Protein AF-A0A4Y2EN17-F1 (afdb_monomer_lite)

Foldseek 3Di:
DDWPDPDDFDKDKDFDDDDDDDPDPVCPVVCDPVNVQPDDDDLDDHRIDIDDQQIKDFDCAADDVVVVRGGGFIWGFHDDDDVDTDTHTPDPCVCVVVVVPPPPPDDDPDD

pLDDT: mean 78.68, std 16.39, range [36.06, 94.12]

InterPro domains:
  IPR027417 P-loop containing nucleoside triphosphate hydrolase [SSF52540] (28-97)
  IPR049163 DNA helicase Pif1-like, 2B domain [PF21530] (34-80)

Sequence (111 aa):
MILCNHEIGREEVYDSIDCILSDDPHDHLSYTEEFLNSLTPTRMPPHKMRFKKGAVIMLLRNLMPSNGLCNGTRLIVTKLQCNVIEAEMIGKNWLKRNSFNSENTAHPIRQ

Organism: Araneus ventricosus (NCBI:txid182803)

Radius of gyration: 19.69 Å; chains: 1; bounding box: 40×48×58 Å

Secondary structure (DSSP, 8-state):
-EEE----S-EEEEE-------S-HHHHHHS-HHHHHH---TTS--SEEEEETT-EEE-SS-SBGGGTB-TT-EEEEEEEETTEEEEEE--HHHHHHHGGGSS--------

Structure (mmCIF, N/CA/C/O ba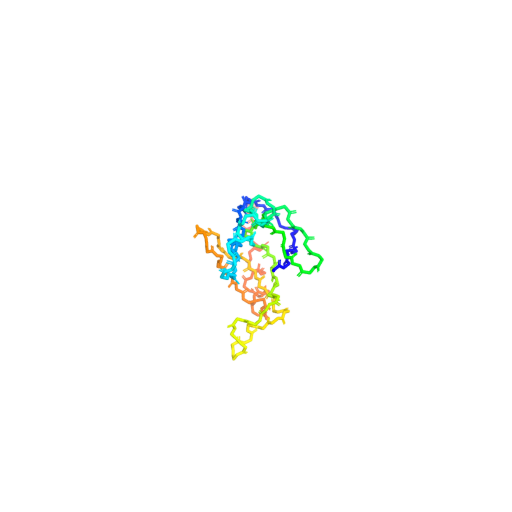ckbone):
data_AF-A0A4Y2EN17-F1
#
_entry.id   AF-A0A4Y2EN17-F1
#
loop_
_atom_site.group_PDB
_atom_site.id
_atom_site.type_symbol
_atom_site.label_atom_id
_atom_site.label_alt_id
_atom_site.label_comp_id
_atom_site.label_asym_id
_atom_site.label_entity_id
_atom_site.label_seq_id
_atom_site.pdbx_PDB_ins_code
_atom_site.Cartn_x
_atom_site.Cartn_y
_atom_site.Cartn_z
_atom_site.occupancy
_atom_site.B_iso_or_equiv
_atom_site.auth_seq_id
_atom_site.auth_comp_id
_atom_site.auth_asym_id
_atom_site.auth_atom_id
_atom_site.pdbx_PDB_model_num
ATOM 1 N N . MET A 1 1 ? -2.770 -1.472 -5.358 1.00 63.22 1 MET A N 1
ATOM 2 C CA . MET A 1 1 ? -3.492 -0.811 -4.267 1.00 63.22 1 MET A CA 1
ATOM 3 C C . MET A 1 1 ? -3.871 0.582 -4.747 1.00 63.22 1 MET A C 1
ATOM 5 O O . MET A 1 1 ? -2.993 1.262 -5.255 1.00 63.22 1 MET A O 1
ATOM 9 N N . ILE A 1 2 ? -5.148 0.969 -4.720 1.00 63.12 2 ILE A N 1
ATOM 10 C CA . ILE A 1 2 ? -5.580 2.333 -5.105 1.00 63.12 2 ILE A CA 1
ATOM 11 C C . ILE A 1 2 ? -5.718 3.162 -3.831 1.00 63.12 2 ILE A C 1
ATOM 13 O O . ILE A 1 2 ? -6.213 2.641 -2.832 1.00 63.12 2 ILE A O 1
ATOM 17 N N . LEU A 1 3 ? -5.271 4.418 -3.875 1.00 63.66 3 LEU A N 1
ATOM 18 C CA . LEU A 1 3 ? -5.295 5.355 -2.757 1.00 63.66 3 LEU A CA 1
ATOM 19 C C . LEU A 1 3 ? -6.417 6.382 -2.943 1.00 63.66 3 LEU A C 1
ATOM 21 O O . LEU A 1 3 ? -6.406 7.142 -3.910 1.00 63.66 3 LEU A O 1
ATOM 25 N N . CYS A 1 4 ? -7.353 6.446 -2.001 1.00 58.53 4 CYS A N 1
ATOM 26 C CA . CYS A 1 4 ? -8.303 7.552 -1.898 1.00 58.53 4 CYS A CA 1
ATOM 27 C C . CYS A 1 4 ? -7.753 8.555 -0.874 1.00 58.53 4 CYS A C 1
ATOM 29 O O . CYS A 1 4 ? -7.967 8.414 0.329 1.00 58.53 4 CYS A O 1
ATOM 31 N N . ASN A 1 5 ? -6.980 9.530 -1.354 1.00 58.38 5 ASN A N 1
ATOM 32 C CA . ASN A 1 5 ? -6.288 10.515 -0.521 1.00 58.38 5 ASN A CA 1
ATOM 33 C C . ASN A 1 5 ? -7.183 11.743 -0.282 1.00 58.38 5 ASN A C 1
ATOM 35 O O . ASN A 1 5 ? -7.224 12.644 -1.116 1.00 58.38 5 ASN A O 1
ATOM 39 N N . HIS A 1 6 ? -7.883 11.790 0.854 1.00 57.53 6 HIS A N 1
ATOM 40 C CA . HIS A 1 6 ? -8.557 13.010 1.326 1.00 57.53 6 HIS A CA 1
ATOM 41 C C . HIS A 1 6 ? -8.047 13.504 2.696 1.00 57.53 6 HIS A C 1
ATOM 43 O O . HIS A 1 6 ? -8.487 14.540 3.175 1.00 57.53 6 HIS A O 1
ATOM 49 N N . GLU A 1 7 ? -7.073 12.824 3.312 1.00 61.38 7 GLU A N 1
ATOM 50 C CA . GLU A 1 7 ? -6.664 13.119 4.694 1.00 61.38 7 GLU A CA 1
ATOM 51 C C . GLU A 1 7 ? -5.399 14.002 4.802 1.00 61.38 7 GLU A C 1
ATOM 53 O O . GLU A 1 7 ? -4.455 13.911 4.002 1.00 61.38 7 GLU A O 1
ATOM 58 N N . ILE A 1 8 ? -5.376 14.854 5.835 1.00 58.62 8 ILE A N 1
ATOM 59 C CA . ILE A 1 8 ? -4.278 15.769 6.192 1.00 58.62 8 ILE A CA 1
ATOM 60 C C . ILE A 1 8 ? -3.239 15.001 7.029 1.00 58.62 8 ILE A C 1
ATOM 62 O O . 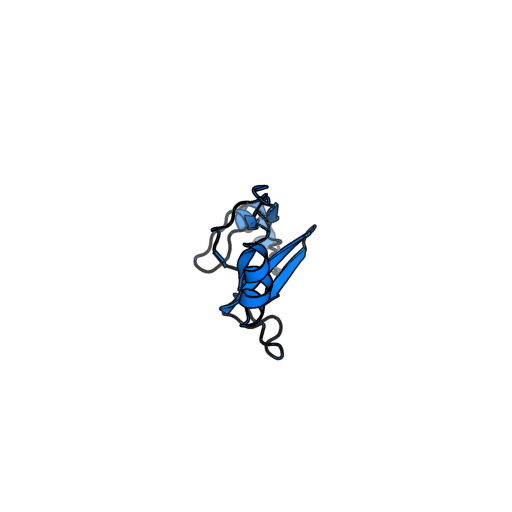ILE A 1 8 ? -3.571 14.430 8.063 1.00 58.62 8 ILE A O 1
ATOM 66 N N . GLY A 1 9 ? -1.968 14.983 6.611 1.00 68.69 9 GLY A N 1
ATOM 67 C CA . GLY A 1 9 ? -0.902 14.301 7.356 1.00 68.69 9 GLY A CA 1
ATOM 68 C C . GLY A 1 9 ? 0.413 14.150 6.590 1.00 68.69 9 GLY A C 1
ATOM 69 O O . GLY A 1 9 ? 0.460 14.367 5.374 1.00 68.69 9 GLY A O 1
ATOM 70 N N . ARG A 1 10 ? 1.474 13.772 7.324 1.00 82.00 10 ARG A N 1
ATOM 71 C CA . ARG A 1 10 ? 2.795 13.443 6.766 1.00 82.00 10 ARG A CA 1
ATOM 72 C C . ARG A 1 10 ? 2.674 12.234 5.847 1.00 82.00 10 ARG A C 1
ATOM 74 O O . ARG A 1 10 ? 2.001 11.255 6.168 1.00 82.00 10 ARG A O 1
ATOM 81 N N . GLU A 1 11 ? 3.316 12.352 4.701 1.00 87.56 11 GLU A N 1
ATOM 82 C CA . GLU A 1 11 ? 3.310 11.341 3.666 1.00 87.56 11 GLU A CA 1
ATOM 83 C C . GLU A 1 11 ? 4.628 10.578 3.669 1.00 87.56 11 GLU A C 1
ATOM 85 O O . GLU A 1 11 ? 5.686 11.178 3.847 1.00 87.56 11 GLU A O 1
ATOM 90 N N . GLU A 1 12 ? 4.545 9.271 3.458 1.00 90.62 12 GLU A N 1
ATOM 91 C CA . GLU A 1 12 ? 5.700 8.398 3.283 1.00 90.62 12 GLU A CA 1
ATOM 92 C C . GLU A 1 12 ? 5.639 7.766 1.891 1.00 90.62 12 GLU A C 1
ATOM 94 O O . GLU A 1 12 ? 4.562 7.393 1.408 1.00 90.62 12 GLU A O 1
ATOM 99 N N . VAL A 1 13 ? 6.795 7.674 1.238 1.00 90.94 13 VAL A N 1
ATOM 100 C CA . VAL A 1 13 ? 6.930 7.122 -0.113 1.00 90.94 13 VAL A CA 1
ATOM 101 C C . VAL A 1 13 ? 7.485 5.709 -0.015 1.00 90.94 13 VAL A C 1
ATOM 103 O O . VAL A 1 13 ? 8.444 5.465 0.711 1.00 90.94 13 VAL A O 1
ATOM 106 N N . TYR A 1 14 ? 6.858 4.795 -0.744 1.00 89.06 14 TYR A N 1
ATOM 107 C CA . TYR A 1 14 ? 7.261 3.406 -0.886 1.00 89.06 14 TYR A CA 1
ATOM 108 C C . TYR A 1 14 ? 7.495 3.145 -2.367 1.00 89.06 14 TYR A C 1
ATOM 110 O O . TYR A 1 14 ? 6.606 3.392 -3.185 1.00 89.06 14 TYR A O 1
ATOM 118 N N . ASP A 1 15 ? 8.678 2.646 -2.691 1.00 88.50 15 ASP A N 1
ATOM 119 C CA . ASP A 1 15 ? 9.042 2.243 -4.042 1.00 88.50 15 ASP A CA 1
ATOM 120 C C . ASP A 1 15 ? 8.671 0.762 -4.249 1.00 88.50 15 ASP A C 1
ATOM 122 O O . ASP A 1 15 ? 8.793 -0.056 -3.328 1.00 88.50 15 ASP A O 1
ATOM 126 N N . SER A 1 16 ? 8.166 0.402 -5.432 1.00 85.12 16 SER A N 1
ATOM 127 C CA . SER A 1 16 ? 7.961 -1.004 -5.785 1.00 85.12 16 SER A CA 1
ATOM 128 C C . SER A 1 16 ? 9.306 -1.702 -5.955 1.00 85.12 16 SER A C 1
ATOM 130 O O . SER A 1 16 ? 10.304 -1.102 -6.345 1.00 85.12 16 SER A O 1
ATOM 132 N N . ILE A 1 17 ? 9.318 -2.996 -5.649 1.00 81.06 17 ILE A N 1
ATOM 133 C CA . ILE A 1 17 ? 10.458 -3.877 -5.891 1.00 81.06 17 ILE A CA 1
ATOM 134 C C . ILE A 1 17 ? 10.044 -4.763 -7.061 1.00 81.06 17 ILE A C 1
ATOM 136 O O . ILE A 1 17 ? 9.497 -5.849 -6.862 1.00 81.06 17 ILE A O 1
ATOM 140 N N . ASP A 1 18 ? 10.204 -4.237 -8.272 1.00 82.06 18 ASP A N 1
ATOM 141 C CA . ASP A 1 18 ? 9.894 -4.957 -9.503 1.00 82.06 18 ASP A CA 1
ATOM 142 C C . ASP A 1 18 ? 11.156 -5.668 -9.997 1.00 82.06 18 ASP A C 1
ATOM 144 O O . ASP A 1 18 ? 12.224 -5.069 -10.095 1.00 82.06 18 ASP A O 1
ATOM 148 N N . CYS A 1 19 ? 11.046 -6.960 -10.294 1.00 77.31 19 CYS A N 1
ATOM 149 C CA . CYS A 1 19 ? 12.136 -7.749 -10.852 1.00 77.31 19 CYS A CA 1
ATOM 150 C C . CYS A 1 19 ? 11.635 -8.610 -12.012 1.00 77.31 19 CYS A C 1
ATOM 152 O O . CYS A 1 19 ? 10.480 -9.042 -12.045 1.00 77.31 19 CYS A O 1
ATOM 154 N N . ILE A 1 20 ? 12.518 -8.858 -12.976 1.00 83.06 20 ILE A N 1
ATOM 155 C CA . ILE A 1 20 ? 12.242 -9.769 -14.085 1.00 83.06 20 ILE A CA 1
ATOM 156 C C . ILE A 1 20 ? 12.472 -11.192 -13.595 1.00 83.06 20 ILE A C 1
ATOM 158 O O . ILE A 1 20 ? 13.509 -11.494 -13.006 1.00 83.06 20 ILE A O 1
ATOM 162 N N . LEU A 1 21 ? 11.524 -12.071 -13.896 1.00 83.44 21 LEU A N 1
ATOM 163 C CA . LEU A 1 21 ? 11.675 -13.511 -13.738 1.00 83.44 21 LEU A CA 1
ATOM 164 C C . LEU A 1 21 ? 11.805 -14.121 -15.140 1.00 83.44 21 LEU A C 1
ATOM 166 O O . LEU A 1 21 ? 10.815 -14.576 -15.709 1.00 83.44 21 LEU A O 1
ATOM 170 N N . SER A 1 22 ? 13.001 -14.040 -15.722 1.00 84.94 22 SER A N 1
ATOM 171 C CA . SER A 1 22 ? 13.351 -14.636 -17.017 1.00 84.94 22 SER A CA 1
ATOM 172 C C . SER A 1 22 ? 14.733 -15.262 -16.899 1.00 84.94 22 SER A C 1
ATOM 174 O O . SER A 1 22 ? 15.596 -14.700 -16.235 1.00 84.94 22 SER A O 1
ATOM 176 N N . ASP A 1 23 ? 14.932 -16.419 -17.527 1.00 87.94 23 ASP A N 1
ATOM 177 C CA . ASP A 1 23 ? 16.248 -17.060 -17.610 1.00 87.94 23 ASP A CA 1
ATOM 178 C C . ASP A 1 23 ? 17.055 -16.549 -18.821 1.00 87.94 23 ASP A C 1
ATOM 180 O O . ASP A 1 23 ? 18.211 -16.936 -18.999 1.00 87.94 23 ASP A O 1
ATOM 184 N N . ASP A 1 24 ? 16.463 -15.693 -19.668 1.00 89.94 24 ASP A N 1
ATOM 185 C CA . ASP A 1 24 ? 17.131 -15.101 -20.827 1.00 89.94 24 ASP A CA 1
ATOM 186 C C . ASP A 1 24 ? 18.004 -13.901 -20.401 1.00 89.94 24 ASP A C 1
ATOM 188 O O . ASP A 1 24 ? 17.487 -12.873 -19.943 1.00 89.94 24 ASP A O 1
ATOM 192 N N . PRO A 1 25 ? 19.335 -13.962 -20.591 1.00 84.56 25 PRO A N 1
ATOM 193 C CA . PRO A 1 25 ? 20.225 -12.841 -20.300 1.00 84.56 25 PRO A CA 1
ATOM 194 C C . PRO A 1 25 ? 19.894 -11.569 -21.095 1.00 84.56 25 PRO A C 1
ATOM 196 O O . PRO A 1 25 ? 20.224 -10.468 -20.653 1.00 84.56 25 PRO A O 1
ATOM 199 N N . HIS A 1 26 ? 19.261 -11.690 -22.264 1.00 86.31 26 HIS A N 1
ATOM 200 C CA . HIS A 1 26 ? 18.872 -10.552 -23.091 1.00 86.31 26 HIS A CA 1
ATOM 201 C C . HIS A 1 26 ? 17.730 -9.743 -22.470 1.00 86.31 26 HIS A C 1
ATOM 203 O O . HIS A 1 26 ? 17.734 -8.513 -22.563 1.00 86.31 26 HIS A O 1
ATOM 209 N N . ASP A 1 27 ? 16.802 -10.402 -21.776 1.00 84.31 27 ASP A N 1
ATOM 210 C CA . ASP A 1 27 ? 15.710 -9.732 -21.067 1.00 84.31 27 ASP A CA 1
ATOM 211 C C . ASP A 1 27 ? 16.254 -8.881 -19.916 1.00 84.31 27 ASP A C 1
ATOM 213 O O . ASP A 1 27 ? 15.850 -7.730 -19.745 1.00 84.31 27 ASP A O 1
ATOM 217 N N . HIS A 1 28 ? 17.241 -9.394 -19.177 1.00 81.56 28 HIS A N 1
ATOM 218 C CA . HIS A 1 28 ? 17.901 -8.641 -18.108 1.00 81.56 28 HIS A CA 1
ATOM 219 C C . HIS A 1 28 ? 18.635 -7.388 -18.603 1.00 81.56 28 HIS A C 1
ATOM 221 O O . HIS A 1 28 ? 18.738 -6.410 -17.867 1.00 81.56 28 HIS A O 1
ATOM 227 N N . LEU A 1 29 ? 19.123 -7.398 -19.846 1.00 83.62 29 LEU A N 1
ATOM 228 C CA . LEU A 1 29 ? 19.740 -6.228 -20.478 1.00 83.62 29 LEU A CA 1
ATOM 229 C C . LEU A 1 29 ? 18.700 -5.251 -21.043 1.00 83.62 29 LEU A C 1
ATOM 231 O O . LEU A 1 29 ? 18.954 -4.049 -21.097 1.00 83.62 29 LEU A O 1
ATOM 235 N N . SER A 1 30 ? 17.548 -5.762 -21.477 1.00 85.00 30 SER A N 1
ATOM 236 C CA . SER A 1 30 ? 16.516 -4.986 -22.175 1.00 85.00 30 SER A CA 1
ATOM 237 C C . SER A 1 30 ? 15.524 -4.305 -21.230 1.00 85.00 30 SER A C 1
ATOM 239 O O . SER A 1 30 ? 14.952 -3.273 -21.580 1.00 85.00 30 SER A O 1
ATOM 241 N N . TYR A 1 31 ? 15.328 -4.847 -20.028 1.00 85.06 31 TYR A N 1
ATOM 242 C CA . TYR A 1 31 ? 14.361 -4.357 -19.045 1.00 85.06 31 TYR A CA 1
ATOM 243 C C . TYR A 1 31 ? 15.063 -3.892 -17.763 1.00 85.06 31 TYR A C 1
ATOM 245 O O . TYR A 1 31 ? 14.872 -4.453 -16.689 1.00 85.06 31 TYR A O 1
ATOM 253 N N . THR A 1 32 ? 15.898 -2.856 -17.861 1.00 86.56 32 THR A N 1
ATOM 254 C CA . THR A 1 32 ? 16.622 -2.337 -16.688 1.00 86.56 32 THR A CA 1
ATOM 255 C C . THR A 1 32 ? 15.674 -1.854 -15.583 1.00 86.56 32 THR A C 1
ATOM 257 O O . THR A 1 32 ? 14.505 -1.546 -15.836 1.00 86.56 32 THR A O 1
ATOM 260 N N . GLU A 1 33 ? 16.173 -1.743 -14.349 1.00 84.38 33 GLU A N 1
ATOM 261 C CA . GLU A 1 33 ? 15.384 -1.218 -13.226 1.00 84.38 33 GLU A CA 1
ATOM 262 C C . GLU A 1 33 ? 14.828 0.179 -13.530 1.00 84.38 33 GLU A C 1
ATOM 264 O O . GLU A 1 33 ? 13.671 0.457 -13.238 1.00 84.38 33 GLU A O 1
ATOM 269 N N . GLU A 1 34 ? 15.592 1.055 -14.188 1.00 86.06 34 GLU A N 1
ATOM 270 C CA . GLU A 1 34 ? 15.120 2.388 -14.578 1.00 86.06 34 GLU A CA 1
ATOM 271 C C . GLU A 1 34 ? 13.957 2.314 -15.567 1.00 86.06 34 GLU A C 1
ATOM 273 O O . GLU A 1 34 ? 12.997 3.081 -15.447 1.00 86.06 34 GLU A O 1
ATOM 278 N N . PHE A 1 35 ? 14.026 1.386 -16.527 1.00 86.50 35 PHE A N 1
ATOM 279 C CA . PHE A 1 35 ? 12.933 1.150 -17.460 1.00 86.50 35 PHE A CA 1
ATOM 280 C C . PHE A 1 35 ? 11.687 0.677 -16.708 1.00 86.50 35 PHE A C 1
ATOM 282 O O . PHE A 1 35 ? 10.629 1.287 -16.863 1.00 86.50 35 PHE A O 1
ATOM 289 N N . LEU A 1 36 ? 11.817 -0.331 -15.841 1.00 86.38 36 LEU A N 1
ATOM 290 C CA . LEU A 1 36 ? 10.714 -0.867 -15.037 1.00 86.38 36 LEU A CA 1
ATOM 291 C C . LEU A 1 36 ? 10.092 0.200 -14.123 1.00 86.38 36 LEU A C 1
ATOM 293 O O . LEU A 1 36 ? 8.875 0.378 -14.124 1.00 86.38 36 LEU A O 1
ATOM 297 N N . ASN A 1 37 ? 10.922 0.984 -13.437 1.00 87.00 37 ASN A N 1
ATOM 298 C CA . ASN A 1 37 ? 10.500 2.051 -12.527 1.00 87.00 37 ASN A CA 1
ATOM 299 C C . ASN A 1 37 ? 9.796 3.211 -13.254 1.00 87.00 37 ASN A C 1
ATOM 301 O O . ASN A 1 37 ? 9.058 3.980 -12.630 1.00 87.00 37 ASN A O 1
ATOM 305 N N . SER A 1 38 ? 10.012 3.353 -14.568 1.00 84.56 38 SER A N 1
ATOM 306 C CA . SER A 1 38 ? 9.332 4.346 -15.410 1.00 84.56 38 SER A CA 1
ATOM 307 C C . SER A 1 38 ? 7.944 3.902 -15.889 1.00 84.56 38 SER A C 1
ATOM 309 O O . SER A 1 38 ? 7.143 4.736 -16.328 1.00 84.56 38 SER A O 1
ATOM 311 N N . LEU A 1 39 ? 7.627 2.605 -15.803 1.00 84.62 39 LEU A N 1
ATOM 312 C CA . LEU A 1 39 ? 6.362 2.072 -16.293 1.00 84.62 39 LEU A CA 1
ATOM 313 C C . LEU A 1 39 ? 5.188 2.558 -15.435 1.00 84.62 39 LEU A C 1
ATOM 315 O O . LEU A 1 39 ? 5.206 2.536 -14.206 1.00 84.62 39 LEU A O 1
ATOM 319 N N . THR A 1 40 ? 4.104 2.948 -16.108 1.00 82.81 40 THR A N 1
ATOM 320 C CA . THR A 1 40 ? 2.827 3.316 -15.472 1.00 82.81 40 THR A CA 1
ATOM 321 C C . THR A 1 40 ? 1.659 2.596 -16.155 1.00 82.81 40 THR A C 1
ATOM 323 O O . THR A 1 40 ? 0.824 3.218 -16.818 1.00 82.81 40 THR A O 1
ATOM 326 N N . PRO A 1 41 ? 1.583 1.255 -16.048 1.00 80.81 41 PRO A N 1
ATOM 327 C CA . PRO A 1 41 ? 0.594 0.477 -16.779 1.00 80.81 41 PRO A CA 1
ATOM 328 C C . PRO A 1 41 ? -0.823 0.814 -16.319 1.00 80.81 41 PRO A C 1
ATOM 330 O O . PRO A 1 41 ? -1.117 0.889 -15.123 1.00 80.81 41 PRO A O 1
ATOM 333 N N . THR A 1 42 ? -1.752 0.920 -17.265 1.00 74.25 42 THR A N 1
ATOM 334 C CA . THR A 1 42 ? -3.176 1.052 -16.953 1.00 74.25 42 THR A CA 1
ATOM 335 C C . THR A 1 42 ? -3.620 -0.216 -16.214 1.00 74.25 42 THR A C 1
ATOM 337 O O . THR A 1 42 ? -3.662 -1.289 -16.818 1.00 74.25 42 THR A O 1
ATOM 340 N N . ARG A 1 43 ? -3.953 -0.092 -14.918 1.00 75.62 43 ARG A N 1
ATOM 341 C CA . ARG A 1 43 ? -4.326 -1.151 -13.938 1.00 75.62 43 ARG A CA 1
ATOM 342 C C . ARG A 1 43 ? -3.232 -1.597 -12.961 1.00 75.62 43 ARG A C 1
ATOM 344 O O . ARG A 1 43 ? -3.546 -2.385 -12.068 1.00 75.62 43 ARG A O 1
ATOM 351 N N . MET A 1 44 ? -2.011 -1.077 -13.046 1.00 78.94 44 MET A N 1
ATOM 352 C CA . MET A 1 44 ? -1.013 -1.258 -11.988 1.00 78.94 44 MET A CA 1
ATOM 353 C C . MET A 1 44 ? -0.818 0.033 -11.187 1.00 78.94 44 MET A C 1
ATOM 355 O O . MET A 1 44 ? -0.978 1.127 -11.729 1.00 78.94 44 MET A O 1
ATOM 359 N N . PRO A 1 45 ? -0.524 -0.065 -9.878 1.00 80.31 45 PRO A N 1
ATOM 360 C CA . PRO A 1 45 ? -0.055 1.086 -9.122 1.00 80.31 45 PRO A CA 1
ATOM 361 C C . PRO A 1 45 ? 1.264 1.607 -9.711 1.00 80.31 45 PRO A C 1
ATOM 363 O O . PRO A 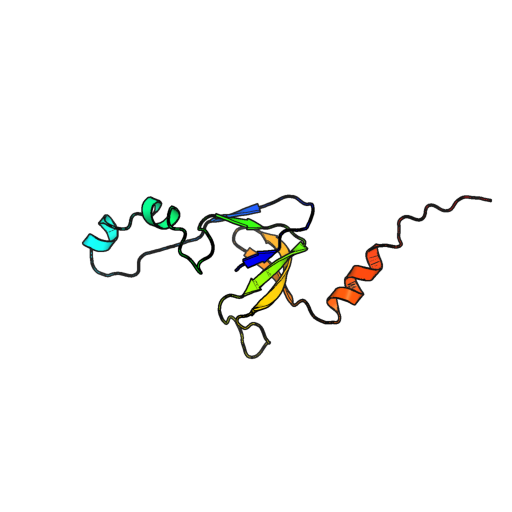1 45 ? 2.023 0.812 -10.261 1.00 80.31 45 PRO A O 1
ATOM 366 N N . PRO A 1 46 ? 1.551 2.910 -9.585 1.00 83.75 46 PRO A N 1
ATOM 367 C CA . PRO A 1 46 ? 2.853 3.447 -9.966 1.00 83.75 46 PRO A CA 1
ATOM 368 C C . PRO A 1 46 ? 3.961 2.855 -9.087 1.00 83.75 46 PRO A C 1
ATOM 370 O O . PRO A 1 46 ? 3.702 2.525 -7.927 1.00 83.75 46 PRO A O 1
ATOM 373 N N . HIS A 1 47 ? 5.188 2.815 -9.618 1.00 87.12 47 HIS A N 1
ATOM 374 C CA . HIS A 1 47 ? 6.382 2.393 -8.877 1.00 87.12 47 HIS A CA 1
ATOM 375 C C . HIS A 1 47 ? 6.508 3.132 -7.539 1.00 87.12 47 HIS A C 1
ATOM 377 O O . HIS A 1 47 ? 6.644 2.516 -6.488 1.00 87.12 47 HIS A O 1
ATOM 383 N N . LYS A 1 48 ? 6.350 4.462 -7.555 1.00 87.94 48 LYS A N 1
ATOM 384 C CA . LYS A 1 48 ? 6.335 5.276 -6.334 1.00 87.94 48 LYS A CA 1
ATOM 385 C C . LYS A 1 48 ? 4.923 5.413 -5.796 1.00 87.94 48 LYS A C 1
ATOM 387 O O . LYS A 1 48 ? 4.120 6.195 -6.313 1.00 87.94 48 LYS A O 1
ATOM 392 N N . MET A 1 49 ? 4.627 4.699 -4.719 1.00 88.00 49 MET A N 1
ATOM 393 C CA . MET A 1 49 ? 3.375 4.835 -3.993 1.00 88.00 49 MET A CA 1
ATOM 394 C C . MET A 1 49 ? 3.542 5.733 -2.771 1.00 88.00 49 MET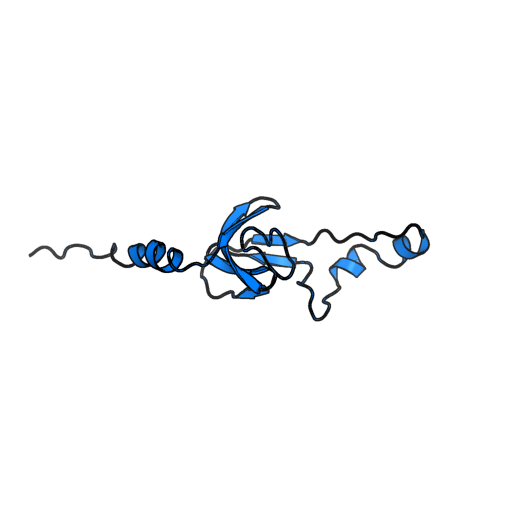 A C 1
ATOM 396 O O . MET A 1 49 ? 4.426 5.556 -1.941 1.00 88.00 49 MET A O 1
ATOM 400 N N . ARG A 1 50 ? 2.646 6.707 -2.649 1.00 87.94 50 ARG A N 1
ATOM 401 C CA . ARG A 1 50 ? 2.652 7.705 -1.580 1.00 87.94 50 ARG A CA 1
ATOM 402 C C . ARG A 1 50 ? 1.535 7.360 -0.601 1.00 87.94 50 ARG A C 1
ATOM 404 O O . ARG A 1 50 ? 0.388 7.280 -1.027 1.00 87.94 50 ARG A O 1
ATOM 411 N N . PHE A 1 51 ? 1.826 7.158 0.680 1.00 88.31 51 PHE A N 1
ATOM 412 C CA . PHE A 1 51 ? 0.818 6.814 1.689 1.00 88.31 51 PHE A CA 1
ATOM 413 C C . PHE A 1 51 ? 0.774 7.814 2.825 1.00 88.31 51 PHE A C 1
ATOM 415 O O . PHE A 1 51 ? 1.767 8.445 3.175 1.00 88.31 51 PHE A O 1
ATOM 422 N N . LYS A 1 52 ? -0.401 7.901 3.444 1.00 89.94 52 LYS A N 1
ATOM 423 C CA . LYS A 1 52 ? -0.628 8.650 4.675 1.00 89.94 52 LYS A CA 1
ATOM 424 C C . LYS A 1 52 ? -1.370 7.769 5.662 1.00 89.94 52 LYS A C 1
ATOM 426 O O . LYS A 1 52 ? -2.220 6.968 5.268 1.00 89.94 52 LYS A O 1
ATOM 431 N N . LYS A 1 53 ? -1.091 7.948 6.951 1.00 89.06 53 LYS A N 1
ATOM 432 C CA . LYS A 1 53 ? -1.958 7.408 8.002 1.00 89.06 53 LYS A CA 1
ATOM 433 C C . LYS A 1 53 ? -3.366 7.985 7.822 1.00 89.06 53 LYS A C 1
ATOM 435 O O . LYS A 1 53 ? -3.512 9.170 7.547 1.00 89.06 53 LYS A O 1
ATOM 440 N N . GLY A 1 54 ? -4.383 7.143 7.949 1.00 88.12 54 GLY A N 1
ATOM 441 C CA . GLY A 1 54 ? -5.779 7.498 7.698 1.00 88.12 54 GLY A CA 1
ATOM 442 C C . GLY A 1 54 ? -6.216 7.357 6.238 1.00 88.12 54 GLY A C 1
ATOM 443 O O . GLY A 1 54 ? -7.412 7.365 5.967 1.00 88.12 54 GLY A O 1
ATOM 444 N N . ALA A 1 55 ? -5.293 7.167 5.290 1.00 89.19 55 ALA A N 1
ATOM 445 C CA . ALA A 1 55 ? -5.682 6.986 3.899 1.00 89.19 55 ALA A CA 1
ATOM 446 C C . ALA A 1 55 ? -6.418 5.656 3.693 1.00 89.19 55 ALA A C 1
ATOM 448 O O . ALA A 1 55 ? -6.028 4.616 4.235 1.00 89.19 55 ALA A O 1
ATOM 449 N N . VAL A 1 56 ? -7.464 5.690 2.867 1.00 90.56 56 VAL A N 1
ATOM 450 C CA . VAL A 1 56 ? -8.184 4.485 2.455 1.00 90.56 56 VAL A CA 1
ATOM 451 C C . VAL A 1 56 ? -7.468 3.861 1.266 1.00 90.56 56 VAL A C 1
ATOM 453 O O . VAL A 1 56 ? -7.247 4.507 0.238 1.00 90.56 56 VAL A O 1
ATOM 456 N N . ILE A 1 57 ? -7.134 2.585 1.409 1.00 90.56 57 ILE A N 1
ATOM 457 C CA . ILE A 1 57 ? -6.490 1.759 0.394 1.00 90.56 57 ILE A CA 1
ATOM 458 C C . ILE A 1 57 ? -7.404 0.602 -0.011 1.00 90.56 57 ILE A C 1
ATOM 460 O O . ILE A 1 57 ? -8.216 0.126 0.779 1.00 90.56 57 ILE A O 1
ATOM 464 N N . MET A 1 58 ? -7.265 0.129 -1.247 1.00 91.38 58 MET A N 1
ATOM 465 C CA . MET A 1 58 ? -8.014 -1.024 -1.757 1.00 91.38 58 MET A CA 1
ATOM 466 C C . MET A 1 58 ? -7.078 -2.138 -2.221 1.00 91.38 58 MET A C 1
ATOM 468 O O . MET A 1 58 ? -6.128 -1.883 -2.970 1.00 91.38 58 MET A O 1
ATOM 472 N N . LEU A 1 59 ? -7.366 -3.376 -1.821 1.00 91.44 59 LEU A N 1
ATOM 473 C CA . LEU A 1 59 ? -6.674 -4.556 -2.338 1.00 91.44 59 LEU A CA 1
ATOM 474 C C . LEU A 1 59 ? -7.003 -4.752 -3.822 1.00 91.44 59 LEU A C 1
ATOM 476 O O . LEU A 1 59 ? -8.168 -4.738 -4.197 1.00 91.44 59 LEU A O 1
ATOM 480 N N . LEU A 1 60 ? -5.977 -4.957 -4.655 1.00 89.69 60 LEU A N 1
ATOM 481 C CA . LEU A 1 60 ? -6.138 -5.292 -6.084 1.00 89.69 60 LEU A CA 1
ATOM 482 C C . LEU A 1 60 ? -5.996 -6.793 -6.367 1.00 89.69 60 LEU A C 1
ATOM 484 O O . LEU A 1 60 ? -6.215 -7.249 -7.485 1.00 89.69 60 LEU A O 1
ATOM 488 N N . ARG A 1 61 ? -5.586 -7.563 -5.357 1.00 90.00 61 ARG A N 1
ATOM 489 C CA . ARG A 1 61 ? -5.404 -9.009 -5.429 1.00 90.00 61 ARG A CA 1
ATOM 490 C C . ARG A 1 61 ? -5.834 -9.641 -4.116 1.00 90.00 61 ARG A C 1
ATOM 492 O O . ARG A 1 61 ? -5.851 -8.979 -3.080 1.00 90.00 61 ARG A O 1
ATOM 499 N N . ASN A 1 62 ? -6.149 -10.924 -4.170 1.00 92.94 62 ASN A N 1
ATOM 500 C CA . ASN A 1 62 ? -6.477 -11.697 -2.984 1.00 92.94 62 ASN A CA 1
ATOM 501 C C . ASN A 1 62 ? -5.231 -11.870 -2.108 1.00 92.94 62 ASN A C 1
ATOM 503 O O . ASN A 1 62 ? -4.180 -12.264 -2.610 1.00 92.94 62 ASN A O 1
ATOM 507 N N . LEU A 1 63 ? -5.360 -11.577 -0.813 1.00 91.12 63 LEU A N 1
ATOM 508 C CA . LEU A 1 63 ? -4.312 -11.829 0.177 1.00 91.12 63 LEU A CA 1
ATOM 509 C C . LEU A 1 63 ? -4.705 -12.999 1.079 1.00 91.12 63 LEU A C 1
ATOM 511 O O . LEU A 1 63 ? -3.934 -13.935 1.250 1.00 91.12 63 LEU A O 1
ATOM 515 N N . MET A 1 64 ? -5.925 -12.960 1.619 1.00 93.44 64 MET A N 1
ATOM 516 C CA . MET A 1 64 ? -6.463 -14.007 2.486 1.00 93.44 64 MET A CA 1
ATOM 517 C C . MET A 1 64 ? -7.997 -14.055 2.364 1.00 93.44 64 MET A C 1
ATOM 519 O O . MET A 1 64 ? -8.710 -13.478 3.191 1.00 93.44 64 MET A O 1
ATOM 523 N N . PRO A 1 65 ? -8.533 -14.709 1.315 1.00 92.06 65 PRO A N 1
ATOM 524 C CA . PRO A 1 65 ? -9.973 -14.745 1.045 1.00 92.06 65 PRO A CA 1
ATOM 525 C C . PRO A 1 65 ? -10.813 -15.317 2.188 1.00 92.06 65 PRO A C 1
ATOM 527 O O . PRO A 1 65 ? -11.893 -14.800 2.458 1.00 92.06 65 PRO A O 1
ATOM 530 N N . SER A 1 66 ? -10.296 -16.324 2.902 1.00 94.12 66 SER A N 1
ATOM 531 C CA . SER A 1 66 ? -10.946 -16.931 4.076 1.00 94.12 66 SER A CA 1
ATOM 532 C C . SER A 1 66 ? -11.258 -15.924 5.185 1.00 94.12 66 SER A C 1
ATOM 534 O O . SER A 1 66 ? -12.183 -16.132 5.963 1.00 94.12 66 SER A O 1
ATOM 536 N N . ASN A 1 67 ? -10.511 -14.819 5.235 1.00 89.19 67 ASN A N 1
ATOM 537 C CA . ASN A 1 67 ? -10.632 -13.772 6.244 1.00 89.19 67 ASN A CA 1
ATOM 538 C C . ASN A 1 67 ? -11.244 -12.482 5.664 1.00 89.19 67 ASN A C 1
ATOM 540 O O . ASN A 1 67 ? -11.197 -11.437 6.306 1.00 89.19 67 ASN A O 1
ATOM 544 N N . GLY A 1 68 ? -11.797 -12.525 4.445 1.00 89.62 68 GLY A N 1
ATOM 545 C CA . GLY A 1 68 ? -12.403 -1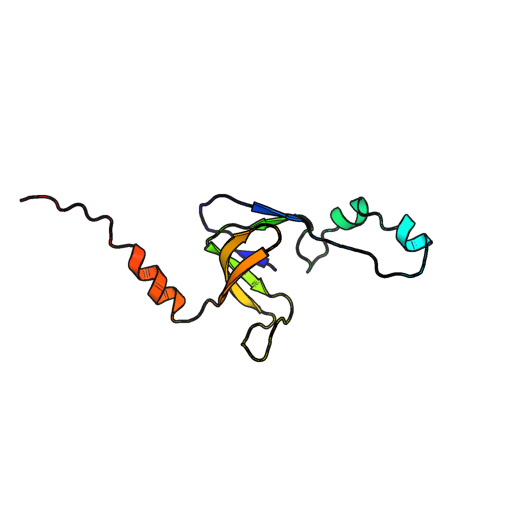1.361 3.788 1.00 89.62 68 GLY A CA 1
ATOM 546 C C . GLY A 1 68 ? -11.402 -10.359 3.195 1.00 89.62 68 GLY A C 1
ATOM 547 O O . GLY A 1 68 ? -11.793 -9.257 2.806 1.00 89.62 68 GLY A O 1
ATOM 548 N N . LEU A 1 69 ? -10.116 -10.719 3.096 1.00 92.44 69 LEU A N 1
ATOM 549 C CA . LEU A 1 69 ? -9.071 -9.914 2.451 1.00 92.44 69 LEU A CA 1
ATOM 550 C C . LEU A 1 69 ? -8.928 -10.311 0.976 1.00 92.44 69 LEU A C 1
ATOM 552 O O . LEU A 1 69 ? -7.955 -10.958 0.568 1.00 92.44 69 LEU A O 1
ATOM 556 N N . CYS A 1 70 ? -9.934 -9.952 0.183 1.00 93.50 70 CYS A N 1
ATOM 557 C CA . CYS A 1 70 ? -10.008 -10.215 -1.249 1.00 93.50 70 CYS A CA 1
ATOM 558 C C . CYS A 1 70 ? -9.843 -8.933 -2.079 1.00 93.50 70 CYS A C 1
ATOM 560 O O . CYS A 1 70 ? -9.771 -7.820 -1.553 1.00 93.50 70 CYS A O 1
ATOM 562 N N . ASN A 1 71 ? -9.755 -9.091 -3.399 1.00 91.81 71 ASN A N 1
ATOM 563 C CA . ASN A 1 71 ? -9.776 -7.963 -4.325 1.00 91.81 71 ASN A CA 1
ATOM 564 C C . ASN A 1 71 ? -11.014 -7.075 -4.076 1.00 91.81 71 ASN A C 1
ATOM 566 O O . ASN A 1 71 ? -12.130 -7.575 -3.955 1.00 91.81 71 ASN A O 1
ATOM 570 N N . GLY A 1 72 ? -10.812 -5.762 -3.994 1.00 89.75 72 GLY A N 1
ATOM 571 C CA . GLY A 1 72 ? -11.854 -4.784 -3.686 1.00 89.75 72 GLY A CA 1
ATOM 572 C C . GLY A 1 72 ? -12.027 -4.467 -2.197 1.00 89.75 72 GLY A C 1
ATOM 573 O O . GLY A 1 72 ? -12.658 -3.454 -1.876 1.00 89.75 72 GLY A O 1
ATOM 574 N N . THR A 1 73 ? -11.448 -5.251 -1.276 1.00 91.44 73 THR A N 1
ATOM 575 C CA . THR A 1 73 ? -11.508 -4.944 0.163 1.00 91.44 73 THR A CA 1
ATOM 576 C C . THR A 1 73 ? -10.836 -3.603 0.446 1.00 91.44 73 THR A C 1
ATOM 578 O O . THR A 1 73 ? -9.687 -3.374 0.055 1.00 91.44 73 THR A O 1
ATOM 581 N N . ARG A 1 74 ? -11.563 -2.715 1.135 1.00 92.06 74 ARG A N 1
ATOM 582 C CA . ARG A 1 74 ? -11.078 -1.398 1.558 1.00 92.06 74 ARG A CA 1
ATOM 583 C C . ARG A 1 74 ? -10.524 -1.472 2.974 1.00 92.06 74 ARG A C 1
ATOM 585 O O . ARG A 1 74 ? -11.187 -1.973 3.885 1.00 92.06 74 ARG A O 1
ATOM 592 N N . LEU A 1 75 ? -9.323 -0.947 3.147 1.00 91.94 75 LEU A N 1
ATOM 593 C CA . LEU A 1 75 ? -8.626 -0.859 4.420 1.00 91.94 75 LEU A CA 1
ATOM 594 C C . LEU A 1 75 ? -8.274 0.601 4.689 1.00 91.94 75 LEU A C 1
ATOM 596 O O . LEU A 1 75 ? -8.173 1.397 3.756 1.00 91.94 75 LEU A O 1
ATOM 600 N N . ILE A 1 76 ? -8.047 0.942 5.947 1.00 91.44 76 ILE A N 1
ATOM 601 C CA . ILE A 1 76 ? -7.472 2.226 6.328 1.00 91.44 76 ILE A CA 1
ATOM 602 C C . ILE A 1 76 ? -6.078 2.026 6.898 1.00 91.44 76 ILE A C 1
ATOM 604 O O . ILE A 1 76 ? -5.870 1.161 7.745 1.00 91.44 76 ILE A O 1
ATOM 608 N N . VAL A 1 77 ? -5.127 2.834 6.441 1.00 91.44 77 VAL A N 1
ATOM 609 C CA . VAL A 1 77 ? -3.751 2.805 6.938 1.00 91.44 77 VAL A CA 1
ATOM 610 C C . VAL A 1 77 ? -3.715 3.302 8.382 1.00 91.44 77 VAL A C 1
ATOM 612 O O . VAL A 1 77 ? -4.052 4.453 8.661 1.00 91.44 77 VAL A O 1
ATOM 615 N N . THR A 1 78 ? -3.269 2.462 9.310 1.00 91.81 78 THR A N 1
ATOM 616 C CA . THR A 1 78 ? -3.144 2.805 10.735 1.00 91.81 78 THR A CA 1
ATOM 617 C C . THR A 1 78 ? -1.711 3.157 11.116 1.00 91.81 78 THR A C 1
ATOM 619 O O . THR A 1 78 ? -1.501 4.015 11.984 1.00 91.81 78 THR A O 1
ATOM 622 N N . LYS A 1 79 ? -0.722 2.563 10.438 1.00 92.62 79 LYS A N 1
ATOM 623 C CA . LYS A 1 79 ? 0.701 2.840 10.643 1.00 92.62 79 LYS A CA 1
ATOM 624 C C . LYS A 1 79 ? 1.508 2.602 9.367 1.00 92.62 79 LYS A C 1
ATOM 626 O O . LYS A 1 79 ? 1.210 1.708 8.580 1.00 92.62 79 LYS A O 1
ATOM 631 N N . LEU A 1 80 ? 2.547 3.412 9.201 1.00 92.12 80 LEU A N 1
ATOM 632 C CA . LEU A 1 80 ? 3.539 3.300 8.138 1.00 92.12 80 LEU A CA 1
ATOM 633 C C . LEU A 1 80 ? 4.893 3.037 8.798 1.00 92.12 80 LEU A C 1
ATOM 635 O O . LEU A 1 80 ? 5.305 3.782 9.688 1.00 92.12 80 LEU A O 1
ATOM 639 N N . GLN A 1 81 ? 5.535 1.938 8.420 1.00 91.62 81 GLN A N 1
ATOM 640 C CA . GLN A 1 81 ? 6.863 1.535 8.876 1.00 91.62 81 GLN A CA 1
ATOM 641 C C . GLN A 1 81 ? 7.763 1.247 7.668 1.00 91.62 81 GLN A C 1
ATOM 643 O O . GLN A 1 81 ? 7.281 1.172 6.537 1.00 91.62 81 GLN A O 1
ATOM 648 N N . CYS A 1 82 ? 9.063 1.042 7.897 1.00 89.75 82 CYS A N 1
ATOM 649 C CA . CYS A 1 82 ? 9.995 0.660 6.835 1.00 89.75 82 CYS A CA 1
ATOM 650 C C . CYS A 1 82 ? 9.492 -0.605 6.118 1.00 89.75 82 CYS A C 1
ATOM 652 O O . CYS A 1 82 ? 9.399 -1.666 6.733 1.00 89.75 82 CYS A O 1
ATOM 654 N N . ASN A 1 83 ? 9.116 -0.469 4.843 1.00 85.62 83 ASN A N 1
ATOM 655 C CA . ASN A 1 83 ? 8.597 -1.533 3.973 1.00 85.62 83 ASN A CA 1
ATOM 656 C C . ASN A 1 83 ? 7.345 -2.281 4.480 1.00 85.62 83 ASN A C 1
ATOM 658 O O . ASN A 1 83 ? 6.977 -3.312 3.920 1.00 85.62 83 ASN A O 1
ATOM 662 N N . VAL A 1 84 ? 6.659 -1.766 5.507 1.00 91.06 84 VAL A N 1
ATOM 663 C CA . VAL A 1 84 ? 5.450 -2.380 6.074 1.00 91.06 84 VAL A CA 1
ATOM 664 C C . VAL A 1 84 ? 4.348 -1.335 6.222 1.00 91.06 84 VAL A C 1
ATOM 666 O O . VAL A 1 84 ? 4.549 -0.267 6.803 1.00 91.06 84 VAL A O 1
ATOM 669 N N . ILE A 1 85 ? 3.162 -1.672 5.713 1.00 92.19 85 ILE A N 1
ATOM 670 C CA . ILE A 1 85 ? 1.937 -0.881 5.853 1.00 92.19 85 ILE A CA 1
ATOM 671 C C . ILE A 1 85 ? 0.987 -1.666 6.752 1.00 92.19 85 ILE A C 1
ATOM 673 O O . ILE A 1 85 ? 0.524 -2.745 6.384 1.00 92.19 85 ILE A O 1
ATOM 677 N N . GLU A 1 86 ? 0.681 -1.117 7.922 1.00 93.38 86 GLU A N 1
ATOM 678 C CA . GLU A 1 86 ? -0.368 -1.654 8.783 1.00 93.38 86 GLU A CA 1
ATOM 679 C C . GLU A 1 86 ? -1.693 -0.996 8.414 1.00 93.38 86 GLU A C 1
ATOM 681 O O . GLU A 1 86 ? -1.788 0.231 8.289 1.00 93.38 86 GLU A O 1
ATOM 686 N N . ALA A 1 87 ? -2.723 -1.817 8.230 1.00 92.69 87 ALA A N 1
ATOM 687 C CA . ALA A 1 87 ? -4.041 -1.340 7.867 1.00 92.69 87 ALA A CA 1
ATOM 688 C C . ALA A 1 87 ? -5.146 -2.205 8.472 1.00 92.69 87 ALA A C 1
ATOM 690 O O . ALA A 1 87 ? -4.992 -3.414 8.647 1.00 92.69 87 ALA A O 1
ATOM 691 N N . GLU A 1 88 ? -6.283 -1.579 8.750 1.00 92.06 88 GLU A N 1
ATOM 692 C CA . GLU A 1 88 ? -7.464 -2.240 9.302 1.00 92.06 88 GLU A CA 1
ATOM 693 C C . GLU A 1 88 ? -8.601 -2.271 8.284 1.00 92.06 88 GLU A C 1
ATOM 695 O O . GLU A 1 88 ? -8.807 -1.317 7.533 1.00 92.06 88 GLU A O 1
ATOM 700 N N . MET A 1 89 ? -9.379 -3.358 8.274 1.00 90.94 89 MET A N 1
ATOM 701 C CA . MET A 1 89 ? -10.578 -3.450 7.443 1.00 90.94 89 MET A CA 1
ATOM 702 C C . MET A 1 89 ? -11.615 -2.409 7.856 1.00 90.94 89 MET A C 1
ATOM 704 O O . MET A 1 89 ? -12.010 -2.322 9.021 1.00 90.94 89 MET A O 1
ATOM 708 N N . ILE A 1 90 ? -12.128 -1.669 6.873 1.00 88.12 90 ILE A N 1
ATOM 709 C CA . ILE A 1 90 ? -13.218 -0.719 7.093 1.00 88.12 90 ILE A CA 1
ATOM 710 C C . ILE A 1 90 ? -14.522 -1.516 7.217 1.00 88.12 90 ILE A C 1
ATOM 712 O O . ILE A 1 90 ? -15.184 -1.837 6.232 1.00 88.12 90 ILE A O 1
ATOM 716 N N . GLY A 1 91 ? -14.865 -1.885 8.451 1.00 79.50 91 GLY A N 1
ATOM 717 C CA . GLY A 1 91 ? -16.130 -2.531 8.811 1.00 79.50 91 GLY A CA 1
ATOM 718 C C . GLY A 1 91 ? -17.076 -1.597 9.575 1.00 79.50 91 GLY A C 1
ATOM 719 O O . GLY A 1 91 ? -16.714 -0.484 9.951 1.00 79.50 91 GLY A O 1
ATOM 720 N N . LYS A 1 92 ? -18.289 -2.075 9.894 1.00 61.69 92 LYS A N 1
ATOM 721 C CA . LYS A 1 92 ? -19.317 -1.301 10.631 1.00 61.69 92 LYS A CA 1
ATOM 722 C C . LYS A 1 92 ? -18.817 -0.714 11.962 1.00 61.69 92 LYS A C 1
ATOM 724 O O . LYS A 1 92 ? -19.261 0.351 12.378 1.00 61.69 92 LYS A O 1
ATOM 729 N N . ASN A 1 93 ? -17.887 -1.401 12.624 1.00 62.47 93 ASN A N 1
ATOM 730 C CA . ASN A 1 93 ? -17.346 -0.992 13.922 1.00 62.47 93 ASN A CA 1
ATOM 731 C C . ASN A 1 93 ? -16.235 0.064 13.818 1.00 62.47 93 ASN A C 1
ATOM 733 O O . ASN A 1 93 ? -15.941 0.713 14.818 1.00 62.47 93 ASN A O 1
ATOM 737 N N . TRP A 1 94 ? -15.635 0.256 12.639 1.00 66.06 94 TRP A N 1
ATOM 738 C CA . TRP A 1 94 ? -14.601 1.271 12.434 1.00 66.06 94 TRP A CA 1
ATOM 739 C C . TRP A 1 94 ? -15.184 2.688 12.545 1.00 66.06 94 TRP A C 1
ATOM 741 O O . TRP A 1 94 ? -14.668 3.508 13.301 1.00 66.06 94 TRP A O 1
ATOM 751 N N . LEU A 1 95 ? -16.337 2.928 11.901 1.00 62.22 95 LEU A N 1
ATOM 752 C CA . LEU A 1 95 ? -17.083 4.190 12.015 1.00 62.22 95 LEU A CA 1
ATOM 753 C C . LEU A 1 95 ? -17.405 4.518 13.480 1.00 62.22 95 LEU A C 1
ATOM 755 O O . LEU A 1 95 ? -17.198 5.638 13.928 1.00 62.22 95 LEU A O 1
ATOM 759 N N . LYS A 1 96 ? -17.826 3.515 14.262 1.00 59.88 96 LYS A N 1
ATOM 760 C CA . LYS A 1 96 ? -18.144 3.698 15.686 1.00 59.88 96 LYS A CA 1
ATOM 761 C C . LYS A 1 96 ? -16.925 4.043 16.540 1.00 59.88 96 LYS A C 1
ATOM 763 O O . LYS A 1 96 ? -17.049 4.857 17.443 1.00 59.88 96 LYS A O 1
ATOM 768 N N . ARG A 1 97 ? -15.764 3.433 16.279 1.00 59.28 97 ARG A N 1
ATOM 769 C CA . ARG A 1 97 ? -14.536 3.698 17.049 1.00 59.28 97 ARG A CA 1
ATOM 770 C C . ARG A 1 97 ? -13.974 5.096 16.801 1.00 59.28 97 ARG A C 1
ATOM 772 O O . ARG A 1 97 ? -13.446 5.688 17.733 1.00 59.28 97 ARG A O 1
ATOM 779 N N . ASN A 1 98 ? -14.126 5.631 15.590 1.00 58.12 98 ASN A N 1
ATOM 780 C CA . ASN A 1 98 ? -13.559 6.932 15.225 1.00 58.12 98 ASN A CA 1
ATOM 781 C C . ASN A 1 98 ? -14.552 8.104 15.267 1.00 58.12 98 ASN A C 1
ATOM 783 O O . ASN A 1 98 ? -14.107 9.247 15.285 1.00 58.12 98 ASN A O 1
ATOM 787 N N . SER A 1 99 ? -15.863 7.861 15.390 1.00 57.91 99 SER A N 1
ATOM 788 C CA . SER A 1 99 ? -16.832 8.915 15.745 1.00 57.91 99 SER A CA 1
ATOM 789 C C . SER A 1 99 ? -16.687 9.430 17.186 1.00 57.91 99 SER A C 1
ATOM 791 O O . SER A 1 99 ? -17.214 10.489 17.491 1.00 57.91 99 SER A O 1
ATOM 793 N N . PHE A 1 100 ? -15.956 8.738 18.069 1.00 45.94 100 PHE A N 1
ATOM 794 C CA . PHE A 1 100 ? -15.773 9.161 19.468 1.00 45.94 100 PHE A CA 1
ATOM 795 C C . PHE A 1 100 ? -14.690 10.234 19.689 1.00 45.94 100 PHE A C 1
ATOM 797 O O . PHE A 1 100 ? -14.518 10.696 20.813 1.00 45.94 100 PHE A O 1
ATOM 804 N N . ASN A 1 101 ? -13.980 10.667 18.642 1.00 45.94 101 ASN A N 1
ATOM 805 C CA . ASN A 1 101 ? -12.905 11.660 18.766 1.00 45.94 101 ASN A CA 1
ATOM 806 C C . ASN A 1 101 ? -13.306 13.094 18.372 1.00 45.94 101 ASN A C 1
ATOM 808 O O . ASN A 1 101 ? -12.446 13.971 18.392 1.00 45.94 101 ASN A O 1
ATOM 812 N N . SER A 1 102 ? -14.576 13.370 18.047 1.00 44.47 102 SER A N 1
ATOM 813 C CA . SER A 1 102 ? -15.026 14.727 17.683 1.00 44.47 102 SER A CA 1
ATOM 814 C C . SER A 1 102 ? -15.624 15.554 18.831 1.00 44.47 102 SER A C 1
ATOM 816 O O . SER A 1 102 ? -15.982 16.702 18.594 1.00 44.47 102 SER A O 1
ATOM 818 N N . GLU A 1 103 ? -15.724 15.032 20.061 1.00 45.56 103 GLU A N 1
ATOM 819 C CA . GLU A 1 103 ? -16.370 15.753 21.182 1.00 45.56 103 GLU A CA 1
ATOM 820 C C . GLU A 1 103 ? -15.424 16.241 22.297 1.00 45.56 103 GLU A C 1
ATOM 822 O O . GLU A 1 103 ? -15.877 16.899 23.228 1.00 45.56 103 GLU A O 1
ATOM 827 N N . ASN A 1 104 ? -14.104 16.027 22.209 1.00 39.31 104 ASN A N 1
ATOM 828 C CA . ASN A 1 104 ? -13.171 16.408 23.290 1.00 39.31 104 ASN A CA 1
ATOM 829 C C . ASN A 1 104 ? -12.430 17.748 23.109 1.00 39.31 104 ASN A C 1
ATOM 831 O O . ASN A 1 104 ? -11.382 17.972 23.714 1.00 39.31 104 ASN A O 1
ATOM 835 N N . THR A 1 105 ? -13.002 18.687 22.354 1.00 41.47 105 THR A N 1
ATOM 836 C CA . THR A 1 105 ? -12.610 20.108 22.405 1.00 41.47 105 THR A CA 1
ATOM 837 C C . THR A 1 105 ? -13.809 20.985 22.751 1.00 41.47 105 THR A C 1
ATOM 839 O O . THR A 1 105 ? -14.187 21.873 21.993 1.00 41.47 105 THR A O 1
ATOM 842 N N . ALA A 1 106 ? -14.417 20.745 23.910 1.00 36.62 106 ALA A N 1
ATOM 843 C CA . ALA A 1 106 ? -15.236 21.744 24.581 1.00 36.62 106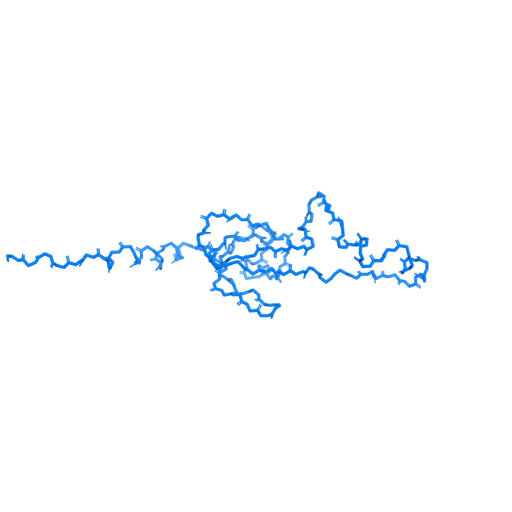 ALA A CA 1
ATOM 844 C C . ALA A 1 106 ? -14.506 22.159 25.862 1.00 36.62 106 ALA A C 1
ATOM 846 O O . ALA A 1 106 ? -14.566 21.484 26.888 1.00 36.62 106 ALA A O 1
ATOM 847 N N . HIS A 1 107 ? -13.763 23.265 25.791 1.00 40.28 107 HIS A N 1
ATOM 848 C CA . HIS A 1 107 ? -13.339 23.966 26.997 1.00 40.28 107 HIS A CA 1
ATOM 849 C C . HIS A 1 107 ? -14.597 24.388 27.778 1.00 40.28 107 HIS A C 1
ATOM 851 O O . HIS A 1 107 ? -15.505 24.960 27.171 1.00 40.28 107 HIS A O 1
ATOM 857 N N . PRO A 1 108 ? -14.684 24.141 29.096 1.00 36.06 108 PRO A N 1
ATOM 858 C CA . PRO A 1 108 ? -15.820 24.602 29.875 1.00 36.06 108 PRO A CA 1
ATOM 859 C C . PRO A 1 108 ? -15.749 26.127 29.997 1.00 36.06 108 PRO A C 1
ATOM 861 O O . PRO A 1 108 ? -14.830 26.670 30.613 1.00 36.06 108 PRO A O 1
ATOM 864 N N . ILE A 1 109 ? -16.728 26.822 29.416 1.00 40.22 109 ILE A N 1
ATOM 865 C CA . ILE A 1 109 ? -17.021 28.209 29.773 1.00 40.22 109 ILE A CA 1
ATOM 866 C C . ILE A 1 109 ? -17.500 28.161 31.226 1.00 40.22 109 ILE A C 1
ATOM 868 O O . ILE A 1 109 ? -18.562 27.613 31.525 1.00 40.22 109 ILE A O 1
ATOM 872 N N . ARG A 1 110 ? -16.655 28.648 32.141 1.00 38.28 110 ARG A N 1
ATOM 873 C CA . ARG A 1 110 ? -17.044 28.919 33.527 1.00 38.28 110 ARG A CA 1
ATOM 874 C C . ARG A 1 110 ? -18.213 29.908 33.517 1.00 38.28 110 ARG A C 1
ATOM 876 O O . ARG A 1 110 ? -18.213 30.832 32.707 1.00 38.28 110 ARG A O 1
ATOM 883 N N . GLN A 1 111 ? -19.173 29.641 34.402 1.00 51.28 111 GLN A N 1
ATOM 884 C CA . GLN A 1 111 ? -20.267 30.542 34.773 1.00 51.28 111 GLN A CA 1
ATOM 885 C C . GLN A 1 111 ? -19.763 31.952 35.086 1.00 51.28 111 GLN A C 1
ATOM 887 O O . GLN A 1 111 ? -18.638 32.058 35.633 1.00 51.28 111 GLN A O 1
#